Protein AF-A0A7Y5U296-F1 (afdb_monomer_lite)

Sequence (102 aa):
VQFSDSVTATGAAFARIATTESAEVNIEDCSGCGLAGWGWQDNGYGAGVMGPDIYFAATGRHTIRVQVREDGLGIDQIVLSPSTYLTASPGALKNDATTLAR

Radius of gyration: 13.97 Å; chains: 1; bounding box: 40×26×34 Å

Structure (mmCIF, N/CA/C/O backbone):
data_AF-A0A7Y5U296-F1
#
_entry.id   AF-A0A7Y5U296-F1
#
loop_
_atom_site.group_PDB
_atom_site.id
_atom_site.type_symbol
_atom_site.label_atom_id
_atom_site.label_alt_id
_atom_site.label_comp_id
_atom_site.label_asym_id
_atom_site.label_entity_id
_atom_site.label_seq_id
_atom_site.pdbx_PDB_ins_code
_atom_site.Cartn_x
_atom_site.Cartn_y
_atom_site.Cartn_z
_atom_site.occupancy
_atom_site.B_iso_or_equiv
_atom_site.auth_seq_id
_atom_site.auth_comp_id
_atom_site.auth_asym_id
_atom_site.auth_atom_id
_atom_site.pdbx_PDB_model_num
ATOM 1 N N . VAL A 1 1 ? 0.383 3.878 4.241 1.00 94.38 1 VAL A N 1
ATOM 2 C CA . VAL A 1 1 ? -1.040 3.810 3.817 1.00 94.38 1 VAL A CA 1
ATOM 3 C C . VAL A 1 1 ? -1.882 3.285 4.970 1.00 94.38 1 VAL A C 1
ATOM 5 O O . VAL A 1 1 ? -1.441 2.375 5.660 1.00 94.38 1 VAL A O 1
ATOM 8 N N . GLN A 1 2 ? -3.049 3.877 5.223 1.00 97.31 2 GLN A N 1
ATOM 9 C CA . GLN A 1 2 ? -3.962 3.469 6.296 1.00 97.31 2 GLN A CA 1
ATOM 10 C C . GLN A 1 2 ? -5.363 3.168 5.759 1.00 97.31 2 GLN A C 1
ATOM 12 O O . GLN A 1 2 ? -5.758 3.725 4.733 1.00 97.31 2 GLN A O 1
ATOM 17 N N . PHE A 1 3 ? -6.136 2.362 6.490 1.00 98.12 3 PHE A N 1
ATOM 18 C CA . PHE A 1 3 ? -7.508 2.000 6.123 1.00 98.12 3 PHE A CA 1
ATOM 19 C C . PHE A 1 3 ? -8.499 2.221 7.272 1.00 98.12 3 PHE A C 1
ATOM 21 O O . PHE A 1 3 ? -8.116 2.283 8.437 1.00 98.12 3 PHE A O 1
ATOM 28 N N . SER A 1 4 ? -9.788 2.368 6.965 1.00 98.31 4 SER A N 1
ATOM 29 C CA . SER A 1 4 ? -10.835 2.625 7.970 1.00 98.31 4 SER A CA 1
ATOM 30 C C . SER A 1 4 ? -10.939 1.548 9.055 1.00 98.31 4 SER A C 1
ATOM 32 O O . SER A 1 4 ? -11.172 1.866 10.219 1.00 98.31 4 SER A O 1
ATOM 34 N N . ASP A 1 5 ? -10.787 0.283 8.675 1.00 98.06 5 ASP A N 1
ATOM 35 C CA . ASP A 1 5 ? -11.187 -0.879 9.475 1.00 98.06 5 ASP A CA 1
ATOM 36 C C . ASP A 1 5 ? -10.342 -2.124 9.165 1.00 98.06 5 ASP A C 1
ATOM 38 O O . ASP A 1 5 ? -10.794 -3.256 9.350 1.00 98.06 5 ASP A O 1
ATOM 42 N N . SER A 1 6 ? -9.102 -1.923 8.711 1.00 98.31 6 SER A N 1
ATOM 43 C CA . SER A 1 6 ? -8.190 -3.025 8.412 1.00 98.31 6 SER A CA 1
ATOM 44 C C . SER A 1 6 ? -7.801 -3.825 9.657 1.00 98.31 6 SER A C 1
ATOM 46 O O . SER A 1 6 ? -7.708 -3.302 10.779 1.00 98.31 6 SER A O 1
ATOM 48 N N . VAL A 1 7 ? -7.591 -5.119 9.445 1.00 98.38 7 VAL A N 1
ATOM 49 C CA . VAL A 1 7 ? -7.168 -6.101 10.441 1.00 98.38 7 VAL A CA 1
ATOM 50 C C . VAL A 1 7 ? -6.133 -7.063 9.865 1.00 98.38 7 VAL A C 1
ATOM 52 O O . VAL A 1 7 ? -5.969 -7.167 8.650 1.00 98.38 7 VAL A O 1
ATOM 55 N N . THR A 1 8 ? -5.438 -7.775 10.746 1.00 97.50 8 THR A N 1
ATOM 56 C CA . THR A 1 8 ? -4.643 -8.956 10.395 1.00 97.50 8 THR A CA 1
ATOM 57 C C . THR A 1 8 ? -5.549 -10.166 10.137 1.00 97.50 8 THR A C 1
ATOM 59 O O . THR A 1 8 ? -6.740 -10.148 10.457 1.00 97.50 8 THR A O 1
ATOM 62 N N . ALA A 1 9 ? -4.967 -11.275 9.668 1.00 96.50 9 ALA A N 1
ATOM 63 C CA . ALA A 1 9 ? -5.669 -12.555 9.510 1.00 96.50 9 ALA A CA 1
ATOM 64 C C . ALA A 1 9 ? -6.315 -13.080 10.813 1.00 96.50 9 ALA A C 1
ATOM 66 O O . ALA A 1 9 ? -7.266 -13.856 10.769 1.00 96.50 9 ALA A O 1
ATOM 67 N N . THR A 1 10 ? -5.817 -12.660 11.983 1.00 97.56 10 THR A N 1
ATOM 68 C CA . THR A 1 10 ? -6.364 -13.033 13.299 1.00 97.56 10 THR A CA 1
ATOM 69 C C . THR A 1 10 ? -7.381 -12.025 13.844 1.00 97.56 10 THR A C 1
ATOM 71 O O . THR A 1 10 ? -7.877 -12.199 14.955 1.00 97.56 10 THR A O 1
ATOM 74 N N . GLY A 1 11 ? -7.705 -10.971 13.087 1.00 97.50 11 GLY A N 1
ATOM 75 C CA . GLY A 1 11 ? -8.675 -9.944 13.474 1.00 97.50 11 GLY A CA 1
ATOM 76 C C . GLY A 1 11 ? -8.112 -8.817 14.346 1.00 97.50 11 GLY A C 1
ATOM 77 O O . GLY A 1 11 ? -8.872 -7.949 14.781 1.00 97.50 11 GLY A O 1
ATOM 78 N N . ALA A 1 12 ? -6.799 -8.786 14.599 1.00 97.94 12 ALA A N 1
ATOM 79 C CA . ALA A 1 12 ? -6.169 -7.676 15.313 1.00 97.94 12 ALA A CA 1
ATOM 80 C C . ALA A 1 12 ? -6.177 -6.412 14.442 1.00 97.94 12 ALA A C 1
ATOM 82 O O . ALA A 1 12 ? -6.008 -6.503 13.230 1.00 97.94 12 ALA A O 1
ATOM 83 N N . ALA A 1 13 ? -6.369 -5.232 15.038 1.00 97.88 13 ALA A N 1
ATOM 84 C CA . ALA A 1 13 ? -6.289 -3.972 14.301 1.00 97.88 13 ALA A CA 1
ATOM 85 C C . ALA A 1 13 ? -4.904 -3.814 13.655 1.00 97.88 13 ALA A C 1
ATOM 87 O O . ALA A 1 13 ? -3.901 -4.047 14.320 1.00 97.88 13 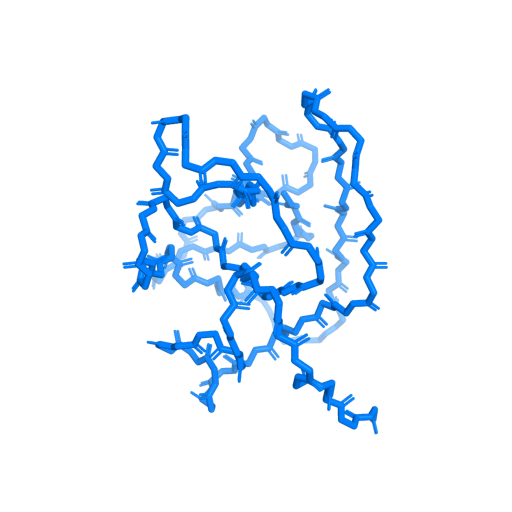ALA A O 1
ATOM 88 N N . PHE A 1 14 ? -4.875 -3.407 12.387 1.00 97.31 14 PHE A N 1
ATOM 89 C CA . PHE A 1 14 ? -3.642 -3.202 11.629 1.00 97.31 14 PHE A CA 1
ATOM 90 C C . PHE A 1 14 ? -3.778 -1.957 10.762 1.00 97.31 14 PHE A C 1
ATOM 92 O O . PHE A 1 14 ? -4.797 -1.820 10.090 1.00 97.31 14 PHE A O 1
ATOM 99 N N . ALA A 1 15 ? -2.793 -1.059 10.764 1.00 96.81 15 ALA A N 1
ATOM 100 C CA . ALA A 1 15 ? -2.696 0.076 9.835 1.00 96.81 15 ALA A CA 1
ATOM 101 C C . ALA A 1 15 ? -3.980 0.932 9.721 1.00 96.81 15 ALA A C 1
ATOM 103 O O . ALA A 1 15 ? -4.358 1.390 8.637 1.00 96.81 15 ALA A O 1
ATOM 104 N N . ARG A 1 16 ? -4.694 1.138 10.836 1.00 97.94 16 ARG A N 1
ATOM 105 C CA . ARG A 1 16 ? -5.977 1.855 10.823 1.00 97.94 16 ARG A CA 1
ATOM 106 C C . ARG A 1 16 ? -5.798 3.371 10.788 1.00 97.94 16 ARG A C 1
ATOM 108 O O . ARG A 1 16 ? -4.877 3.916 11.397 1.00 97.94 16 ARG A O 1
ATOM 115 N N . ILE A 1 17 ? -6.718 4.069 10.127 1.00 98.25 17 ILE A N 1
ATOM 116 C CA . ILE A 1 17 ? -6.799 5.535 10.154 1.00 98.25 17 ILE A CA 1
ATOM 117 C C . ILE A 1 17 ? -6.888 6.019 11.610 1.00 98.25 17 ILE A C 1
ATOM 119 O O . ILE A 1 17 ? -7.554 5.403 12.438 1.00 98.25 17 ILE A O 1
ATOM 123 N N . ALA A 1 18 ? -6.220 7.142 11.900 1.00 95.75 18 ALA A N 1
ATOM 124 C CA . ALA A 1 18 ? -6.086 7.736 13.237 1.00 95.75 18 ALA A CA 1
ATOM 125 C C . ALA A 1 18 ? -5.241 6.915 14.234 1.00 95.75 18 ALA A C 1
ATOM 127 O O . ALA A 1 18 ? -5.287 7.167 15.436 1.00 95.75 18 ALA A O 1
ATOM 128 N N . THR A 1 19 ? -4.420 5.989 13.734 1.00 95.31 19 THR A N 1
ATOM 129 C CA . THR A 1 19 ? -3.348 5.336 14.501 1.00 95.31 19 THR A CA 1
ATOM 130 C C . THR A 1 19 ? -1.971 5.802 14.019 1.00 95.31 19 THR A C 1
ATOM 132 O O . THR A 1 19 ? -1.862 6.552 13.044 1.00 95.31 19 THR A O 1
ATOM 135 N N . THR A 1 20 ? -0.915 5.363 14.702 1.00 94.00 20 THR A N 1
ATOM 136 C CA . THR A 1 20 ? 0.482 5.583 14.298 1.00 94.00 20 THR A CA 1
ATOM 137 C C . THR A 1 20 ? 1.024 4.486 13.379 1.00 94.00 20 THR A C 1
ATOM 139 O O . THR A 1 20 ? 2.149 4.599 12.909 1.00 94.00 20 THR A O 1
ATOM 142 N N . GLU A 1 21 ? 0.258 3.420 13.142 1.00 94.88 21 GLU A N 1
ATOM 143 C CA . GLU A 1 21 ? 0.655 2.296 12.292 1.00 94.88 21 GLU A CA 1
ATOM 144 C C . GLU A 1 21 ? 0.160 2.507 10.854 1.00 94.88 21 GLU A C 1
ATOM 146 O O . GLU A 1 21 ? -0.908 3.087 10.625 1.00 94.88 21 GLU A O 1
ATOM 151 N N . SER A 1 22 ? 0.922 2.035 9.865 1.00 94.12 22 SER A N 1
ATOM 152 C CA . SER A 1 22 ? 0.531 2.088 8.456 1.00 94.12 22 SER A CA 1
ATOM 153 C C . SER A 1 22 ? 1.175 0.954 7.653 1.00 94.12 22 SER A C 1
ATOM 155 O O . SER A 1 22 ? 2.260 0.507 8.004 1.00 94.12 22 SER A O 1
ATOM 157 N N . ALA A 1 23 ? 0.546 0.540 6.551 1.00 93.81 23 ALA A N 1
ATOM 158 C CA . ALA A 1 23 ? 1.209 -0.256 5.521 1.00 93.81 23 ALA A CA 1
ATOM 159 C C . ALA A 1 23 ? 2.178 0.655 4.754 1.00 93.81 23 ALA A C 1
ATOM 161 O O . ALA A 1 23 ? 1.742 1.597 4.083 1.00 93.81 23 ALA A O 1
ATOM 162 N N . GLU A 1 24 ? 3.476 0.448 4.920 1.00 89.94 24 GLU A N 1
ATOM 163 C CA . GLU A 1 24 ? 4.507 1.292 4.314 1.00 89.94 24 GLU A CA 1
ATOM 164 C C . GLU A 1 24 ? 4.667 0.959 2.835 1.00 89.94 24 GLU A C 1
ATOM 166 O O . GLU A 1 24 ? 4.547 -0.193 2.465 1.00 89.94 24 GLU A O 1
ATOM 171 N N . VAL A 1 25 ? 4.929 1.956 1.994 1.00 87.50 25 VAL A N 1
ATOM 172 C CA . VAL A 1 25 ? 5.322 1.743 0.595 1.00 87.50 25 VAL A CA 1
ATOM 173 C C . VAL A 1 25 ? 6.738 2.275 0.489 1.00 87.50 25 VAL A C 1
ATOM 175 O O . VAL A 1 25 ? 6.957 3.463 0.738 1.00 87.50 25 VAL A O 1
ATOM 178 N N . ASN A 1 26 ? 7.696 1.404 0.184 1.00 83.88 26 ASN A N 1
ATOM 179 C CA . ASN A 1 26 ? 9.049 1.843 -0.131 1.00 83.88 26 ASN A CA 1
ATOM 180 C C . ASN A 1 26 ? 9.129 2.218 -1.613 1.00 83.88 26 ASN A C 1
ATOM 182 O O . ASN A 1 26 ? 8.346 1.750 -2.433 1.00 83.88 26 ASN A O 1
ATOM 186 N N . ILE A 1 27 ? 10.067 3.097 -1.943 1.00 85.69 27 ILE A N 1
ATOM 187 C CA . ILE A 1 27 ? 10.358 3.489 -3.328 1.00 85.69 27 ILE A CA 1
ATOM 188 C C . ILE A 1 27 ? 11.631 2.805 -3.853 1.00 85.69 27 ILE A C 1
ATOM 190 O O . ILE A 1 27 ? 11.921 2.853 -5.045 1.00 85.69 27 ILE A O 1
ATOM 194 N N . GLU A 1 28 ? 12.364 2.120 -2.971 1.00 88.88 28 GLU A N 1
ATOM 195 C CA . GLU A 1 28 ? 13.552 1.334 -3.276 1.00 88.88 28 GLU A CA 1
ATOM 196 C C . GLU A 1 28 ? 13.501 -0.018 -2.556 1.00 88.88 28 GLU A C 1
ATOM 198 O O . GLU A 1 28 ? 13.337 -0.080 -1.339 1.00 88.88 28 GLU A O 1
ATOM 203 N N . ASP A 1 29 ? 13.776 -1.089 -3.299 1.00 86.75 29 ASP A N 1
ATOM 204 C CA . ASP A 1 29 ? 13.852 -2.464 -2.783 1.00 86.75 29 ASP A CA 1
ATOM 205 C C . ASP A 1 29 ? 15.091 -2.741 -1.915 1.00 86.75 29 ASP A C 1
ATOM 207 O O . ASP A 1 29 ? 15.215 -3.792 -1.290 1.00 86.75 29 ASP A O 1
ATOM 211 N N . CYS A 1 30 ? 16.075 -1.849 -1.934 1.00 88.94 30 CYS A N 1
ATOM 212 C CA . CYS A 1 30 ? 17.319 -2.005 -1.199 1.00 88.94 30 CYS A CA 1
ATOM 213 C C . CYS A 1 30 ? 18.019 -0.660 -1.033 1.00 88.94 30 CYS A C 1
ATOM 215 O O . CYS A 1 30 ? 17.832 0.259 -1.829 1.00 88.94 30 CYS A O 1
ATOM 217 N N . SER A 1 31 ? 18.830 -0.550 0.019 1.00 90.19 31 SER A N 1
ATOM 218 C CA . SER A 1 31 ? 19.570 0.673 0.331 1.00 90.19 31 SER A CA 1
ATOM 219 C C . SER A 1 31 ? 20.480 1.077 -0.833 1.00 90.19 31 SER A C 1
ATOM 221 O O . SER A 1 31 ? 21.389 0.330 -1.201 1.00 90.19 31 SER A O 1
ATOM 223 N N . GLY A 1 32 ? 20.225 2.254 -1.411 1.00 90.00 32 GLY A N 1
ATOM 224 C CA . GLY A 1 32 ? 21.028 2.829 -2.492 1.00 90.00 32 GLY A CA 1
ATOM 225 C C . GLY A 1 32 ? 20.821 2.182 -3.863 1.00 90.00 32 GLY A C 1
ATOM 226 O O . GLY A 1 32 ? 21.675 2.323 -4.738 1.00 90.00 32 GLY A O 1
ATOM 227 N N . CYS A 1 33 ? 19.715 1.468 -4.073 1.00 90.38 33 CYS A N 1
ATOM 228 C CA . CYS A 1 33 ? 19.430 0.813 -5.349 1.00 90.38 33 CYS A CA 1
ATOM 229 C C . CYS A 1 33 ? 18.926 1.773 -6.444 1.00 90.38 33 CYS A C 1
ATOM 231 O O . CYS A 1 33 ? 18.774 1.369 -7.601 1.00 90.38 33 CYS A O 1
ATOM 233 N N . GLY A 1 34 ? 18.696 3.037 -6.101 1.00 91.00 34 GLY A N 1
ATOM 234 C CA . GLY A 1 34 ? 18.236 4.122 -6.954 1.00 91.00 34 GLY A CA 1
ATOM 235 C C . GLY A 1 34 ? 16.764 4.013 -7.341 1.00 91.00 34 GLY A C 1
ATOM 236 O O . GLY A 1 34 ? 16.152 2.949 -7.265 1.00 91.00 34 GLY A O 1
ATOM 237 N N . LEU A 1 35 ? 16.218 5.113 -7.855 1.00 91.25 35 LEU A N 1
ATOM 238 C CA . LEU A 1 35 ? 14.900 5.181 -8.490 1.00 91.25 35 LEU A CA 1
ATOM 239 C C . LEU A 1 35 ? 15.063 5.228 -10.010 1.00 91.25 35 LEU A C 1
ATOM 241 O O . LEU A 1 35 ? 16.013 5.835 -10.508 1.00 91.25 35 LEU A O 1
ATOM 245 N N . ALA A 1 36 ? 14.140 4.623 -10.760 1.00 92.75 36 ALA A N 1
ATOM 246 C CA . ALA A 1 36 ? 14.133 4.741 -12.216 1.00 92.75 36 ALA A CA 1
ATOM 247 C C . ALA A 1 36 ? 12.735 4.533 -12.806 1.00 92.75 36 ALA A C 1
ATOM 249 O O . ALA A 1 36 ? 12.135 3.471 -12.644 1.00 92.75 36 ALA A O 1
ATOM 250 N N . GLY A 1 37 ? 12.264 5.536 -13.548 1.00 93.38 37 GLY A N 1
ATOM 251 C CA . GLY A 1 37 ? 10.996 5.474 -14.266 1.00 93.38 37 GLY A CA 1
ATOM 252 C C . GLY A 1 37 ? 9.786 5.288 -13.349 1.00 93.38 37 GLY A C 1
ATOM 253 O O . GLY A 1 37 ? 9.800 5.670 -12.181 1.00 93.38 37 GLY A O 1
ATOM 254 N N . TRP A 1 38 ? 8.732 4.723 -13.927 1.00 94.12 38 TRP A N 1
ATOM 255 C CA . TRP A 1 38 ? 7.518 4.316 -13.227 1.00 94.12 38 TRP A CA 1
ATOM 256 C C . TRP A 1 38 ? 7.599 2.834 -12.840 1.00 94.12 38 TRP A C 1
ATOM 258 O O . TRP A 1 38 ? 8.306 2.065 -13.499 1.00 94.12 38 TRP A O 1
ATOM 268 N N . GLY A 1 39 ? 6.868 2.429 -11.802 1.00 93.50 39 GLY A N 1
ATOM 269 C CA . GLY A 1 39 ? 6.724 1.022 -11.457 1.00 93.50 39 GLY A CA 1
ATOM 270 C C . GLY A 1 39 ? 5.798 0.746 -10.283 1.00 93.50 39 GLY A C 1
ATOM 271 O O . GLY A 1 39 ? 5.248 1.656 -9.661 1.00 93.50 39 GLY A O 1
ATOM 272 N N . TRP A 1 40 ? 5.624 -0.544 -10.015 1.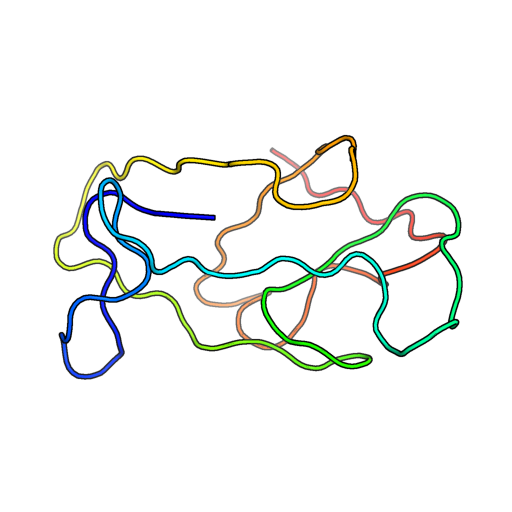00 93.69 40 TRP A N 1
ATOM 273 C CA . TRP A 1 40 ? 4.764 -1.073 -8.968 1.00 93.69 40 TRP A CA 1
ATOM 274 C C . TRP A 1 40 ? 5.538 -1.345 -7.694 1.00 93.69 40 TRP A C 1
ATOM 276 O O . TRP A 1 40 ? 6.615 -1.936 -7.728 1.00 93.69 40 TRP A O 1
ATOM 286 N N . GLN A 1 41 ? 4.925 -0.992 -6.571 1.00 89.50 41 GLN A N 1
ATOM 287 C CA . GLN A 1 41 ? 5.400 -1.381 -5.257 1.00 89.50 41 GLN A CA 1
ATOM 288 C C . GLN A 1 41 ? 4.287 -1.942 -4.404 1.00 89.50 41 GLN A C 1
ATOM 290 O O . GLN A 1 41 ? 3.135 -1.509 -4.493 1.00 89.50 41 GLN A O 1
ATOM 295 N N . ASP A 1 42 ? 4.681 -2.904 -3.585 1.00 91.06 42 ASP A N 1
ATOM 296 C CA . ASP A 1 42 ? 3.857 -3.475 -2.536 1.00 91.06 42 ASP A CA 1
ATOM 297 C C . ASP A 1 42 ? 4.305 -2.918 -1.171 1.00 91.06 42 ASP A C 1
ATOM 299 O O . ASP A 1 42 ? 5.136 -2.006 -1.098 1.00 91.06 42 ASP A O 1
ATOM 303 N N . ASN A 1 43 ? 3.741 -3.418 -0.071 1.00 89.56 43 ASN A N 1
ATOM 304 C CA . ASN A 1 43 ? 4.053 -2.950 1.275 1.00 89.56 43 ASN A CA 1
ATOM 305 C C . ASN A 1 43 ? 5.187 -3.724 1.975 1.00 89.56 43 ASN A C 1
ATOM 307 O O . ASN A 1 43 ? 5.302 -3.673 3.203 1.00 89.56 43 ASN A O 1
ATOM 311 N N . GLY A 1 44 ? 6.021 -4.440 1.215 1.00 89.50 44 GLY A N 1
ATOM 312 C CA . GLY A 1 44 ? 7.183 -5.188 1.702 1.00 89.50 44 GLY A CA 1
ATOM 313 C C . GLY A 1 44 ? 8.511 -4.580 1.243 1.00 89.50 44 GLY A C 1
ATOM 314 O O . GLY A 1 44 ? 8.622 -4.100 0.122 1.00 89.50 44 GLY A O 1
ATOM 315 N N . TYR A 1 45 ? 9.532 -4.589 2.109 1.00 89.31 45 TYR A N 1
ATOM 316 C CA . TYR A 1 45 ? 10.880 -4.103 1.778 1.00 89.31 45 TYR A CA 1
ATOM 317 C C . TYR A 1 45 ? 11.758 -5.224 1.220 1.00 89.31 45 TYR A C 1
ATOM 319 O O . TYR A 1 45 ? 12.038 -6.201 1.919 1.00 89.31 45 TYR A O 1
ATOM 327 N N . GLY A 1 46 ? 12.220 -5.060 -0.019 1.00 87.75 46 GLY A N 1
ATOM 328 C CA . GLY A 1 46 ? 13.027 -6.050 -0.727 1.00 87.75 46 GLY A CA 1
ATOM 329 C C . GLY A 1 46 ? 12.486 -6.345 -2.122 1.00 87.75 46 GLY A C 1
ATOM 330 O O . GLY A 1 46 ? 11.280 -6.334 -2.347 1.00 87.75 46 GLY A O 1
ATOM 331 N N . ALA A 1 47 ? 13.376 -6.691 -3.053 1.00 83.88 47 ALA A N 1
ATOM 332 C CA . ALA A 1 47 ? 12.977 -7.021 -4.419 1.00 83.88 47 ALA A CA 1
ATOM 333 C C . ALA A 1 47 ? 12.070 -8.260 -4.435 1.00 83.88 47 ALA A C 1
ATOM 335 O O . ALA A 1 47 ? 12.493 -9.353 -4.053 1.00 83.88 47 ALA A O 1
ATOM 336 N N . GLY A 1 48 ? 10.825 -8.080 -4.883 1.00 81.19 48 GLY A N 1
ATOM 337 C CA . GLY A 1 48 ? 9.814 -9.141 -4.903 1.00 81.19 48 GLY A CA 1
ATOM 338 C C . GLY A 1 48 ? 9.317 -9.562 -3.516 1.00 81.19 48 GLY A C 1
ATOM 339 O O . GLY A 1 48 ? 8.731 -10.635 -3.385 1.00 81.19 48 GLY A O 1
ATOM 340 N N . VAL A 1 49 ? 9.558 -8.752 -2.481 1.00 88.81 49 VAL A N 1
ATOM 341 C CA . VAL A 1 49 ? 9.051 -9.002 -1.130 1.00 88.81 49 VAL A CA 1
ATOM 342 C C . VAL A 1 49 ? 7.668 -8.380 -1.002 1.00 88.81 49 VAL A C 1
ATOM 344 O O . VAL A 1 49 ? 7.523 -7.164 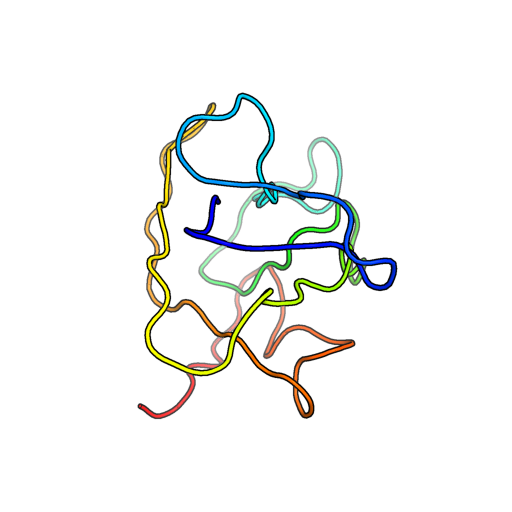-1.048 1.00 88.81 49 VAL A O 1
ATOM 347 N N . MET A 1 50 ? 6.653 -9.223 -0.822 1.00 89.69 50 MET A N 1
ATOM 348 C CA . MET A 1 50 ? 5.305 -8.772 -0.475 1.00 89.69 50 MET A CA 1
ATOM 349 C C . MET A 1 50 ? 5.227 -8.498 1.028 1.00 89.69 50 MET A C 1
ATOM 351 O O . MET A 1 50 ? 5.857 -9.200 1.829 1.00 89.69 50 MET A O 1
ATOM 355 N N . GLY A 1 51 ? 4.481 -7.470 1.417 1.00 91.19 51 GLY A N 1
ATOM 356 C CA . GLY A 1 51 ? 4.185 -7.214 2.818 1.00 91.19 51 GLY A CA 1
ATOM 357 C C . GLY A 1 51 ? 3.023 -8.075 3.326 1.00 91.19 51 GLY A C 1
ATOM 358 O O . GLY A 1 51 ? 2.572 -9.008 2.659 1.00 91.19 51 GLY A O 1
ATOM 359 N N . PRO A 1 52 ? 2.557 -7.825 4.560 1.00 93.06 52 PRO A N 1
ATOM 360 C CA . PRO A 1 52 ? 1.445 -8.573 5.125 1.00 93.06 52 PRO A CA 1
ATOM 361 C C . PRO A 1 52 ? 0.126 -8.250 4.412 1.00 93.06 52 PRO A C 1
ATOM 363 O O . PRO A 1 52 ? -0.183 -7.082 4.155 1.00 93.06 52 PRO A O 1
ATOM 366 N N . ASP A 1 53 ? -0.681 -9.293 4.206 1.00 95.25 53 ASP A N 1
ATOM 367 C CA . ASP A 1 53 ? -2.061 -9.195 3.729 1.00 95.25 53 ASP A CA 1
ATOM 368 C C . ASP A 1 53 ? -2.900 -8.228 4.575 1.00 95.25 53 ASP A C 1
ATOM 370 O O . ASP A 1 53 ? -2.814 -8.183 5.809 1.00 95.25 53 ASP A O 1
ATOM 374 N N . ILE A 1 54 ? -3.801 -7.519 3.899 1.00 96.06 54 ILE A N 1
ATOM 375 C CA . ILE A 1 54 ? -4.717 -6.559 4.511 1.00 96.06 54 ILE A CA 1
ATOM 376 C C . ILE A 1 54 ? -6.130 -7.132 4.466 1.00 96.06 54 ILE A C 1
ATOM 378 O O . ILE A 1 54 ? -6.725 -7.278 3.399 1.00 96.06 54 ILE A O 1
ATOM 382 N N . TYR A 1 55 ? -6.687 -7.418 5.639 1.00 97.62 55 TYR A N 1
ATOM 383 C CA . TYR A 1 55 ? -8.065 -7.877 5.794 1.00 97.62 55 TYR A CA 1
ATOM 384 C C . TYR A 1 55 ? -8.949 -6.709 6.227 1.00 97.62 55 TYR A C 1
ATOM 386 O O . TYR A 1 55 ? -8.469 -5.770 6.860 1.00 97.62 55 TYR A O 1
ATOM 394 N N . PHE A 1 56 ? -10.250 -6.774 5.946 1.00 98.00 56 PHE A N 1
ATOM 395 C CA . PHE A 1 56 ? -11.229 -5.788 6.412 1.00 98.00 56 PHE A CA 1
ATOM 396 C C . PHE A 1 56 ? -12.208 -6.424 7.396 1.00 98.00 56 PHE A C 1
ATOM 398 O O . PHE A 1 56 ? -12.680 -7.539 7.180 1.00 98.00 56 PHE A O 1
ATOM 405 N N . ALA A 1 57 ? -12.509 -5.714 8.486 1.00 97.81 57 ALA A N 1
ATOM 406 C CA . ALA A 1 57 ? -13.348 -6.235 9.566 1.00 97.81 57 ALA A CA 1
ATOM 407 C C . ALA A 1 57 ? -14.819 -6.444 9.161 1.00 97.81 57 ALA A C 1
ATOM 409 O O . ALA A 1 57 ? -15.529 -7.216 9.806 1.00 97.81 57 ALA A O 1
ATOM 410 N N . ALA A 1 58 ? -15.285 -5.759 8.116 1.00 96.88 58 ALA A N 1
ATOM 411 C CA . ALA A 1 58 ? -16.634 -5.893 7.584 1.00 96.88 58 ALA A CA 1
ATOM 412 C C . ALA A 1 58 ? -16.623 -5.906 6.052 1.00 96.88 58 ALA A C 1
ATOM 414 O O . ALA A 1 58 ? -15.679 -5.455 5.416 1.00 96.88 58 ALA A O 1
ATOM 415 N N . THR A 1 59 ? -17.699 -6.397 5.440 1.00 96.56 59 THR A N 1
ATOM 416 C CA . THR A 1 59 ? -17.943 -6.176 4.010 1.00 96.56 59 THR A CA 1
ATOM 417 C C . THR A 1 59 ? -18.522 -4.783 3.799 1.00 96.56 59 THR A C 1
ATOM 419 O O . THR A 1 59 ? -19.415 -4.364 4.537 1.00 96.56 59 THR A O 1
ATOM 422 N N . GLY A 1 60 ? -18.081 -4.088 2.753 1.00 96.50 60 GLY A N 1
ATOM 423 C CA . GLY A 1 60 ? -18.725 -2.863 2.304 1.00 96.50 60 GLY A CA 1
ATOM 424 C C . GLY A 1 60 ? -17.731 -1.832 1.804 1.00 96.50 60 GLY A C 1
ATOM 425 O O . GLY A 1 60 ? -16.751 -2.149 1.137 1.00 96.50 60 GLY A O 1
ATOM 426 N N . ARG A 1 61 ? -18.035 -0.564 2.081 1.00 97.50 61 ARG A N 1
ATOM 427 C CA . ARG A 1 61 ? -17.193 0.556 1.673 1.00 97.50 61 ARG A CA 1
ATOM 428 C C . ARG A 1 61 ? -16.121 0.814 2.724 1.00 97.50 61 ARG A C 1
ATOM 430 O O . ARG A 1 61 ? -16.451 1.119 3.867 1.00 97.50 61 ARG A O 1
ATOM 437 N N . HIS A 1 62 ? -14.874 0.821 2.275 1.00 97.56 62 HIS A N 1
ATOM 438 C CA . HIS A 1 62 ? -13.705 1.159 3.078 1.00 97.56 62 HIS A CA 1
ATOM 439 C C . HIS A 1 62 ? -13.109 2.490 2.620 1.00 97.56 62 HIS A C 1
ATOM 441 O O . HIS A 1 62 ? -13.260 2.890 1.464 1.00 97.56 62 HIS A O 1
ATOM 447 N N . THR A 1 63 ? -12.415 3.170 3.526 1.00 98.12 63 THR A N 1
ATOM 448 C CA . THR A 1 63 ? -1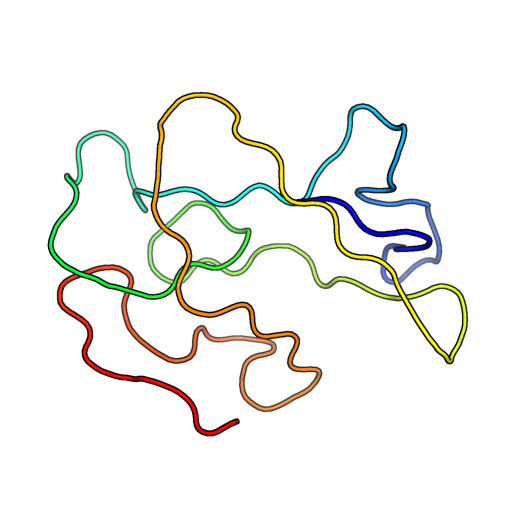1.671 4.396 3.216 1.00 98.12 63 THR A CA 1
ATOM 449 C C . THR A 1 63 ? -10.184 4.088 3.232 1.00 98.12 63 THR A C 1
ATOM 451 O O . THR A 1 63 ? -9.686 3.562 4.225 1.00 98.12 63 THR A O 1
ATOM 454 N N . ILE A 1 64 ? -9.475 4.472 2.171 1.00 97.44 64 ILE A N 1
ATOM 455 C CA . ILE A 1 64 ? -8.010 4.452 2.115 1.00 97.44 64 ILE A CA 1
ATOM 456 C C . ILE A 1 64 ? -7.499 5.865 2.395 1.00 97.44 64 ILE A C 1
ATOM 458 O O . ILE A 1 64 ? -7.992 6.838 1.823 1.00 97.44 64 ILE A O 1
ATOM 462 N N . ARG A 1 65 ? -6.490 5.982 3.258 1.00 96.94 65 ARG A N 1
ATOM 463 C CA . ARG A 1 65 ? -5.754 7.220 3.514 1.00 96.94 65 ARG A CA 1
ATOM 464 C C . ARG A 1 65 ? -4.291 7.034 3.132 1.00 96.94 65 ARG A C 1
ATOM 466 O O . ARG A 1 65 ? -3.578 6.217 3.715 1.00 96.94 65 ARG A O 1
ATOM 473 N N . VAL A 1 66 ? -3.831 7.843 2.186 1.00 94.12 66 VAL A N 1
ATOM 474 C CA . VAL A 1 66 ? -2.421 7.916 1.799 1.00 94.12 66 VAL A CA 1
ATOM 475 C C . VAL A 1 66 ? -1.787 9.129 2.467 1.00 94.12 66 VAL A C 1
ATOM 477 O O . VAL A 1 66 ? -2.355 10.220 2.456 1.00 94.12 66 VAL A O 1
ATOM 480 N N . GLN A 1 67 ? -0.627 8.927 3.085 1.00 91.12 67 GLN A N 1
ATOM 481 C CA . GLN A 1 67 ? 0.139 9.976 3.749 1.00 91.12 67 GLN A CA 1
ATOM 482 C C . GLN A 1 67 ? 1.600 9.854 3.338 1.00 91.12 67 GLN A C 1
ATOM 484 O O . GLN A 1 67 ? 2.147 8.753 3.344 1.00 91.12 67 GLN A O 1
ATOM 489 N N . VAL A 1 68 ? 2.204 10.988 2.997 1.00 88.81 68 VAL A N 1
ATOM 490 C CA . VAL A 1 68 ? 3.634 11.087 2.700 1.00 88.81 68 VAL A CA 1
ATOM 491 C C . VAL A 1 68 ? 4.425 10.989 4.007 1.00 88.81 68 VAL A C 1
ATOM 493 O O . VAL A 1 68 ? 4.015 11.582 5.007 1.00 88.81 68 VAL A O 1
ATOM 496 N N . ARG A 1 69 ? 5.531 10.233 3.995 1.00 82.25 69 ARG A N 1
ATOM 497 C CA . ARG A 1 69 ? 6.447 10.075 5.137 1.00 82.25 69 ARG A CA 1
ATOM 498 C C . ARG A 1 69 ? 7.715 10.912 4.951 1.00 82.25 69 ARG A C 1
ATOM 500 O O . ARG A 1 69 ? 7.846 11.937 5.609 1.00 82.25 69 ARG A O 1
ATOM 507 N N . GLU A 1 70 ? 8.613 10.481 4.067 1.00 79.25 70 GLU A N 1
ATOM 508 C CA . GLU A 1 70 ? 9.916 11.121 3.808 1.00 79.25 70 GLU A CA 1
ATOM 509 C C . GLU A 1 70 ? 9.918 11.841 2.462 1.00 79.25 70 GLU A C 1
ATOM 511 O O . GLU A 1 70 ? 9.924 13.070 2.416 1.00 79.25 70 GLU A O 1
ATOM 516 N N . ASP A 1 71 ? 9.851 11.068 1.380 1.00 77.75 71 ASP A N 1
ATOM 517 C CA . ASP A 1 71 ? 9.984 11.585 0.025 1.00 77.75 71 ASP A CA 1
ATOM 518 C C . ASP A 1 71 ? 8.630 11.859 -0.627 1.00 77.75 71 ASP A C 1
ATOM 520 O O . ASP A 1 71 ? 7.629 11.175 -0.392 1.00 77.75 71 ASP A O 1
ATOM 524 N N . GLY A 1 72 ? 8.603 12.864 -1.499 1.00 78.88 72 GLY A N 1
ATOM 525 C CA . GLY A 1 72 ? 7.468 13.085 -2.384 1.00 78.88 72 GLY A CA 1
ATOM 526 C C . GLY A 1 72 ? 7.498 12.098 -3.550 1.00 78.88 72 GLY A C 1
ATOM 527 O O . GLY A 1 72 ? 8.480 12.055 -4.286 1.00 78.88 72 GLY A O 1
ATOM 528 N N . LEU A 1 73 ? 6.403 11.364 -3.761 1.00 85.56 73 LEU A N 1
ATOM 529 C CA . LEU A 1 73 ? 6.184 10.567 -4.970 1.00 85.56 73 LEU A CA 1
ATOM 530 C C . LEU A 1 73 ? 4.819 10.863 -5.599 1.00 85.56 73 LEU A C 1
ATOM 532 O O . LEU A 1 73 ? 3.864 11.240 -4.916 1.00 85.56 73 LEU A O 1
ATOM 536 N N . GLY A 1 74 ? 4.736 10.680 -6.915 1.00 89.38 74 GLY A N 1
ATOM 537 C CA . GLY A 1 74 ? 3.465 10.634 -7.629 1.00 89.38 74 GLY A CA 1
ATOM 538 C C . GLY A 1 74 ? 2.861 9.235 -7.545 1.00 89.38 74 GLY A C 1
ATOM 539 O O . GLY A 1 74 ? 3.579 8.249 -7.686 1.00 89.38 74 GLY A O 1
ATOM 540 N N . ILE A 1 75 ? 1.548 9.149 -7.336 1.00 92.00 75 ILE A N 1
ATOM 541 C CA . ILE A 1 75 ? 0.801 7.886 -7.355 1.00 92.00 75 ILE A CA 1
ATOM 542 C C . ILE A 1 75 ? -0.118 7.904 -8.570 1.00 92.00 75 ILE A C 1
ATOM 544 O O . ILE A 1 75 ? -0.928 8.820 -8.707 1.00 92.00 75 ILE A O 1
ATOM 548 N N . ASP A 1 76 ? 0.004 6.889 -9.422 1.00 94.38 76 ASP A N 1
ATOM 549 C CA . ASP A 1 76 ? -0.863 6.709 -10.591 1.00 94.38 76 ASP A CA 1
ATOM 550 C C . ASP A 1 76 ? -1.982 5.691 -10.316 1.00 94.38 76 ASP A C 1
ATOM 552 O O . ASP A 1 76 ? -3.162 5.969 -10.532 1.00 94.38 76 ASP A O 1
ATOM 556 N N . GLN A 1 77 ? -1.632 4.526 -9.758 1.00 94.69 77 GLN A N 1
ATOM 557 C CA . GLN A 1 77 ? -2.580 3.447 -9.480 1.00 94.69 77 GLN A CA 1
ATOM 558 C C . GLN A 1 77 ? -2.412 2.901 -8.057 1.00 94.69 77 GLN A C 1
ATOM 560 O O . GLN A 1 77 ? -1.303 2.784 -7.544 1.00 94.69 77 GLN A O 1
ATOM 565 N N . ILE A 1 78 ? -3.536 2.544 -7.433 1.00 94.75 78 ILE A N 1
ATOM 566 C CA . ILE A 1 78 ? -3.595 1.759 -6.196 1.00 94.75 78 ILE A CA 1
ATOM 567 C C . ILE A 1 78 ? -4.461 0.542 -6.501 1.00 94.75 78 ILE A C 1
ATOM 569 O O . ILE A 1 78 ? -5.595 0.694 -6.957 1.00 94.75 78 ILE A O 1
ATOM 573 N N . VAL A 1 79 ? -3.933 -0.652 -6.248 1.00 95.31 79 VAL A N 1
ATOM 574 C CA . VAL A 1 79 ? -4.611 -1.917 -6.537 1.00 95.31 79 VAL A CA 1
ATOM 575 C C . VAL A 1 79 ? -4.785 -2.681 -5.235 1.00 95.31 79 VAL A C 1
ATOM 577 O O . VAL A 1 79 ? -3.818 -2.940 -4.531 1.00 95.31 79 VAL A O 1
ATOM 580 N N . LEU A 1 80 ? -6.026 -3.051 -4.924 1.00 94.38 80 LEU A N 1
ATOM 581 C CA . LEU A 1 80 ? -6.335 -4.045 -3.900 1.00 94.38 80 LEU A CA 1
ATOM 582 C C . LEU A 1 80 ? -6.812 -5.301 -4.626 1.00 94.38 80 LEU A C 1
ATOM 584 O O . LEU A 1 80 ? -7.840 -5.266 -5.302 1.00 94.38 80 LEU A O 1
ATOM 588 N N . SER A 1 81 ? -6.057 -6.395 -4.525 1.00 95.25 81 SER A N 1
ATOM 589 C CA . SER A 1 81 ? -6.358 -7.640 -5.233 1.00 95.25 81 SER A CA 1
ATOM 590 C C . SER A 1 81 ? -6.394 -8.817 -4.261 1.00 95.25 81 SER A C 1
ATOM 592 O O . SER A 1 81 ? -5.356 -9.177 -3.718 1.00 95.25 81 SER A O 1
ATOM 594 N N . PRO A 1 82 ? -7.554 -9.465 -4.057 1.00 95.25 82 PRO A N 1
ATOM 595 C CA . PRO A 1 82 ? -7.651 -10.641 -3.194 1.00 95.25 82 PRO A CA 1
ATOM 596 C C . PRO A 1 82 ? -7.194 -11.937 -3.891 1.00 95.25 82 PRO A C 1
ATOM 598 O O . PRO A 1 82 ? -7.391 -13.022 -3.350 1.00 95.25 82 PRO A O 1
ATOM 601 N N . SER A 1 83 ? -6.669 -11.859 -5.121 1.00 96.00 83 SER A N 1
ATOM 602 C CA . SER A 1 83 ? -6.295 -13.032 -5.917 1.00 96.00 83 SER A CA 1
ATOM 603 C C . SER A 1 83 ? -5.091 -12.770 -6.824 1.00 96.00 83 SER A C 1
A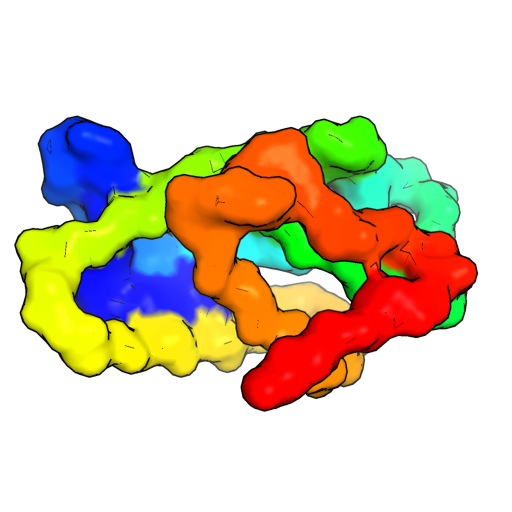TOM 605 O O . SER A 1 83 ? -3.972 -13.101 -6.448 1.00 96.00 83 SER A O 1
ATOM 607 N N . THR A 1 84 ? -5.296 -12.174 -8.003 1.00 96.06 84 THR A N 1
ATOM 608 C CA . THR A 1 84 ? -4.282 -12.055 -9.068 1.00 96.06 84 THR A CA 1
ATOM 609 C C . THR A 1 84 ? -2.980 -11.417 -8.592 1.00 96.06 84 THR A C 1
ATOM 611 O O . THR A 1 84 ? -1.912 -11.881 -8.977 1.00 96.06 84 THR A O 1
ATOM 614 N N . TYR A 1 85 ? -3.073 -10.387 -7.749 1.00 94.94 85 TYR A N 1
ATOM 615 C CA . TYR A 1 85 ? -1.917 -9.655 -7.226 1.00 94.94 85 TYR A CA 1
ATOM 616 C C . TYR A 1 85 ? -1.753 -9.822 -5.713 1.00 94.94 85 TYR A C 1
ATOM 618 O O . TYR A 1 85 ? -1.183 -8.959 -5.059 1.00 94.94 85 TYR A O 1
ATOM 626 N N . LEU A 1 86 ? -2.278 -10.914 -5.143 1.00 93.75 86 LEU A N 1
ATOM 627 C CA . LEU A 1 86 ? -2.155 -11.174 -3.706 1.00 93.75 86 LEU A CA 1
ATOM 628 C C . LEU A 1 86 ? -0.711 -11.516 -3.312 1.00 93.75 86 LEU A C 1
ATOM 630 O O . LEU A 1 86 ? -0.256 -11.145 -2.242 1.00 93.75 86 LEU A O 1
ATOM 634 N N . THR A 1 87 ? 0.012 -12.234 -4.174 1.00 92.62 87 THR A N 1
ATOM 635 C CA . THR A 1 87 ? 1.376 -12.716 -3.886 1.00 92.62 87 THR A CA 1
ATOM 636 C C . THR A 1 87 ? 2.421 -12.200 -4.876 1.00 92.62 87 THR A C 1
ATOM 638 O O . THR A 1 87 ? 3.526 -12.736 -4.933 1.00 92.62 87 THR A O 1
ATOM 641 N N . ALA A 1 88 ? 2.057 -11.226 -5.711 1.00 92.50 88 ALA A N 1
ATOM 642 C CA . ALA A 1 88 ? 2.944 -10.593 -6.681 1.00 92.50 88 ALA A CA 1
ATOM 643 C C . ALA A 1 88 ? 2.382 -9.229 -7.098 1.00 92.50 88 ALA A C 1
ATOM 645 O O . ALA A 1 88 ? 1.184 -9.104 -7.354 1.00 92.50 88 ALA A O 1
ATOM 646 N N . SER A 1 89 ? 3.253 -8.232 -7.244 1.00 92.50 89 SER A N 1
ATOM 647 C CA . SER A 1 89 ? 2.888 -6.941 -7.827 1.00 92.50 89 SER A CA 1
ATOM 648 C C . SER A 1 89 ? 2.500 -7.088 -9.309 1.00 92.50 89 SER A C 1
ATOM 650 O O . SER A 1 89 ? 2.952 -8.023 -9.978 1.00 92.50 89 SER A O 1
ATOM 652 N N . PRO A 1 90 ? 1.693 -6.167 -9.874 1.00 94.88 90 PRO A N 1
ATOM 653 C CA . PRO A 1 90 ? 1.321 -6.243 -11.287 1.00 94.88 90 PRO A CA 1
ATOM 654 C C . PRO A 1 90 ? 2.497 -6.155 -12.265 1.00 94.88 90 PRO A C 1
ATOM 656 O O . PRO A 1 90 ? 2.433 -6.738 -13.345 1.00 94.88 90 PRO A O 1
ATOM 659 N N . GLY A 1 91 ? 3.561 -5.453 -11.880 1.00 93.88 91 GLY A N 1
ATOM 660 C CA . GLY A 1 91 ? 4.787 -5.307 -12.656 1.00 93.88 91 GLY A CA 1
ATOM 661 C C . GLY A 1 91 ? 5.994 -5.017 -11.765 1.00 93.88 91 GLY A C 1
ATOM 662 O O . GLY A 1 91 ? 5.939 -5.188 -10.545 1.00 93.88 91 GLY A O 1
ATOM 663 N N . ALA A 1 92 ? 7.095 -4.594 -12.380 1.00 92.06 92 ALA A N 1
ATOM 664 C CA . ALA A 1 92 ? 8.349 -4.303 -11.690 1.00 92.06 92 ALA A CA 1
ATOM 665 C C . ALA A 1 92 ? 8.341 -2.931 -10.988 1.00 92.06 92 ALA A C 1
ATOM 667 O O . ALA A 1 92 ? 7.611 -2.026 -11.386 1.00 92.06 92 ALA A O 1
ATOM 668 N N . LEU A 1 93 ? 9.224 -2.745 -9.998 1.00 90.12 93 LEU A N 1
ATOM 669 C CA . LEU A 1 93 ? 9.433 -1.459 -9.305 1.00 90.12 93 LEU A CA 1
ATOM 670 C C . LEU A 1 93 ? 9.979 -0.354 -10.225 1.00 90.12 93 LEU A C 1
ATOM 672 O O . LEU A 1 93 ? 9.765 0.827 -9.965 1.00 90.12 93 LEU A O 1
ATOM 676 N N . LYS A 1 94 ? 10.731 -0.710 -11.271 1.00 92.19 94 LYS A N 1
ATOM 677 C CA . LYS A 1 94 ? 11.470 0.255 -12.095 1.00 92.19 94 LYS A CA 1
ATOM 678 C C . LYS A 1 94 ? 11.225 0.024 -13.564 1.00 92.19 94 LYS A C 1
ATOM 680 O O . LYS A 1 94 ? 11.261 -1.119 -14.014 1.00 92.19 94 LYS A O 1
ATOM 685 N N . ASN A 1 95 ? 11.139 1.125 -14.305 1.00 94.56 95 ASN A N 1
ATOM 686 C CA . ASN A 1 95 ? 11.005 1.127 -15.762 1.00 94.56 95 ASN A CA 1
ATOM 687 C C . ASN A 1 95 ? 9.899 0.179 -16.263 1.00 94.56 95 ASN A C 1
ATOM 689 O O . ASN A 1 95 ? 10.044 -0.445 -17.314 1.00 94.56 95 ASN A O 1
ATOM 693 N N . ASP A 1 96 ? 8.823 0.046 -15.493 1.00 95.38 96 ASP A N 1
ATOM 694 C CA . ASP A 1 96 ? 7.697 -0.805 -15.836 1.00 95.38 96 ASP A CA 1
ATOM 695 C C . ASP A 1 96 ? 6.720 -0.049 -16.747 1.00 95.38 96 ASP A C 1
ATOM 697 O O . ASP A 1 96 ? 6.677 1.184 -16.767 1.00 95.38 96 ASP A O 1
ATOM 701 N N . ALA A 1 97 ? 5.949 -0.795 -17.532 1.00 96.69 97 ALA A N 1
ATOM 702 C CA . ALA A 1 97 ? 4.946 -0.250 -18.448 1.00 96.69 97 ALA A CA 1
ATOM 703 C C . ALA A 1 97 ? 3.548 -0.854 -18.223 1.00 96.69 97 ALA A C 1
ATOM 705 O O . ALA A 1 97 ? 2.623 -0.598 -18.997 1.00 96.69 97 ALA A O 1
ATOM 706 N N . THR A 1 98 ? 3.383 -1.679 -17.189 1.00 97.00 98 THR A N 1
ATOM 707 C CA . THR A 1 98 ? 2.160 -2.427 -16.907 1.00 97.00 98 THR A CA 1
ATOM 708 C C . THR A 1 98 ? 1.149 -1.521 -16.230 1.00 97.00 98 THR A C 1
ATOM 710 O O . THR A 1 98 ? 1.150 -1.405 -15.016 1.00 97.00 98 THR A O 1
ATOM 713 N N . THR A 1 99 ? 0.238 -0.912 -16.981 1.00 95.75 99 THR A N 1
ATOM 714 C CA . THR A 1 99 ? -0.902 -0.182 -16.402 1.00 95.75 99 THR A CA 1
ATOM 715 C C . THR A 1 99 ? -2.149 -1.057 -16.419 1.00 95.75 99 THR A C 1
ATOM 717 O O . THR A 1 99 ? -2.454 -1.710 -17.419 1.00 95.75 99 THR A O 1
ATOM 720 N N . LEU A 1 100 ? -2.876 -1.110 -15.301 1.00 96.44 100 LEU A N 1
ATOM 721 C CA . LEU A 1 100 ? -4.090 -1.923 -15.208 1.00 96.44 100 LEU A CA 1
ATOM 722 C C . LEU A 1 100 ? -5.313 -1.166 -15.725 1.00 96.44 100 LEU A C 1
ATOM 724 O O . LEU A 1 100 ? -5.460 0.036 -15.485 1.00 96.44 100 LEU A O 1
ATOM 728 N N . ALA A 1 101 ? -6.207 -1.888 -16.401 1.00 93.19 101 ALA A N 1
ATOM 729 C CA . ALA A 1 101 ? -7.508 -1.361 -16.796 1.00 93.19 101 ALA A CA 1
ATOM 730 C C . ALA A 1 101 ? -8.355 -1.001 -15.559 1.00 93.19 101 ALA A C 1
ATOM 732 O O . ALA A 1 101 ? -8.209 -1.612 -14.500 1.00 93.19 101 ALA A O 1
ATOM 733 N N . ARG A 1 102 ? -9.218 0.009 -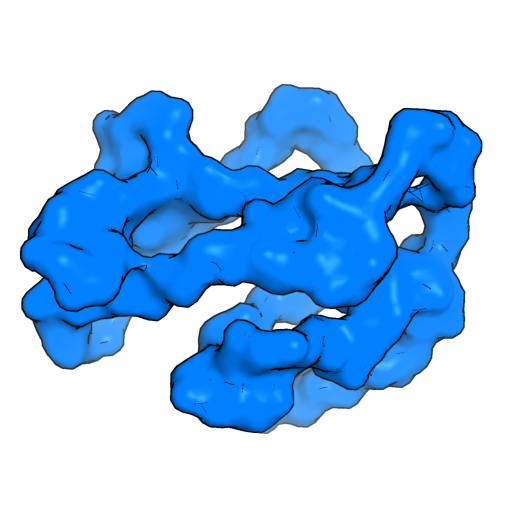15.713 1.00 82.88 102 ARG A N 1
ATOM 734 C CA . ARG A 1 102 ? -10.109 0.520 -14.660 1.00 82.88 102 ARG A CA 1
ATOM 735 C C . ARG A 1 102 ? -11.419 -0.250 -14.589 1.00 82.88 102 ARG A C 1
ATOM 737 O O . ARG A 1 102 ? -11.917 -0.635 -15.670 1.00 82.88 102 ARG A O 1
#

Foldseek 3Di:
DAKCAKDAPVRHDARHPPDPHHLDWDLDLDPPPDAADADDTASARHFQDHDGDIDGPDDDDMDDDDDDDPDDDDDDDDDDDPPPPRRHTQTGSHPDDDDDDD

Secondary structure (DSSP, 8-state):
-EESSEE-TTS-B-SBTTSS------S-SSTT----SS----SSSSTT------EESSSS---EE----SS----------SSTTSSS-SS-SSS---PPP-

pLDDT: mean 92.95, std 4.73, range [77.75, 98.38]